Protein AF-A0A656AY77-F1 (afdb_monomer_lite)

Foldseek 3Di:
DDDDAADLAADDLVNCVVCQLVCCVVRVRHDALVNLVVVLVVVVVCVVVVNLDDDFADPVRAEDVLLVVVLCCVPPVHDDPDDRDHYNPRSNVCNVPSCVCVVVNVVSNVVVVVVPPDPVVVVVVVVCVVVVVDD

Structure (mmCIF, N/CA/C/O backbone):
data_AF-A0A656AY77-F1
#
_entry.id   AF-A0A656AY77-F1
#
loop_
_atom_site.group_PDB
_atom_site.id
_atom_site.type_symbol
_atom_site.label_atom_id
_atom_site.label_alt_id
_atom_site.label_comp_id
_atom_site.label_asym_id
_atom_site.label_entity_id
_atom_site.label_seq_id
_atom_site.pdbx_PDB_ins_code
_atom_site.Cartn_x
_atom_site.Cartn_y
_atom_site.Cartn_z
_atom_site.occupancy
_atom_site.B_iso_or_equiv
_atom_site.auth_seq_id
_atom_site.auth_comp_id
_atom_site.auth_asym_id
_atom_site.auth_atom_id
_atom_site.pdbx_PDB_model_num
ATOM 1 N N . MET A 1 1 ? -20.841 4.340 -5.184 1.00 63.66 1 MET A N 1
ATOM 2 C CA . MET A 1 1 ? -20.418 3.086 -4.522 1.00 63.66 1 MET A CA 1
ATOM 3 C C . MET A 1 1 ? -19.012 2.763 -5.006 1.00 63.66 1 MET A C 1
ATOM 5 O O . MET A 1 1 ? -18.838 2.662 -6.212 1.00 63.66 1 MET A O 1
ATOM 9 N N . TYR A 1 2 ? -18.022 2.686 -4.112 1.00 74.25 2 TYR A N 1
ATOM 10 C CA . TYR A 1 2 ? -16.648 2.286 -4.451 1.00 74.25 2 TYR A CA 1
ATOM 11 C C . TYR A 1 2 ? -16.515 0.761 -4.348 1.00 74.25 2 TYR A C 1
ATOM 13 O O . TYR A 1 2 ? -17.014 0.172 -3.388 1.00 74.25 2 TYR A O 1
ATOM 21 N N . ARG A 1 3 ? -15.873 0.117 -5.329 1.00 81.88 3 ARG A N 1
ATOM 22 C CA . ARG A 1 3 ? -15.608 -1.326 -5.319 1.00 81.88 3 ARG A CA 1
ATOM 23 C C . ARG A 1 3 ? -14.331 -1.620 -6.090 1.00 81.88 3 ARG A C 1
ATOM 25 O O . ARG A 1 3 ? -14.206 -1.194 -7.232 1.00 81.88 3 ARG A O 1
ATOM 32 N N . ASP A 1 4 ? -13.449 -2.395 -5.474 1.00 86.94 4 ASP A N 1
ATOM 33 C CA . ASP A 1 4 ? -12.211 -2.862 -6.087 1.00 86.94 4 ASP A CA 1
ATOM 34 C C . ASP A 1 4 ? -11.838 -4.253 -5.552 1.00 86.94 4 ASP A C 1
ATOM 36 O O . ASP A 1 4 ? -12.363 -4.687 -4.519 1.00 86.94 4 ASP A O 1
ATOM 40 N N . SER A 1 5 ? -10.962 -4.969 -6.253 1.00 90.12 5 SER A N 1
ATOM 41 C CA . SER A 1 5 ? -10.518 -6.310 -5.869 1.00 90.12 5 SER A CA 1
ATOM 42 C C . SER A 1 5 ? -9.068 -6.564 -6.257 1.00 90.12 5 SER A C 1
ATOM 44 O O . SER A 1 5 ? -8.687 -6.373 -7.407 1.00 90.12 5 SER A O 1
ATOM 46 N N . PHE A 1 6 ? -8.297 -7.077 -5.303 1.00 94.38 6 PHE A N 1
ATOM 47 C CA . PHE A 1 6 ? -6.908 -7.488 -5.479 1.00 94.38 6 PHE A CA 1
ATOM 48 C C . PHE A 1 6 ? -6.564 -8.623 -4.501 1.00 94.38 6 PHE A C 1
ATOM 50 O O . PHE A 1 6 ? -7.256 -8.839 -3.493 1.00 94.38 6 PHE A O 1
ATOM 57 N N . TYR A 1 7 ? -5.497 -9.362 -4.800 1.00 93.50 7 TYR A N 1
ATOM 58 C CA . TYR A 1 7 ? -5.011 -10.464 -3.976 1.00 93.50 7 TYR A CA 1
ATOM 59 C C . TYR A 1 7 ? -4.458 -9.996 -2.634 1.00 93.50 7 TYR A C 1
ATOM 61 O O . TYR A 1 7 ? -3.780 -8.978 -2.524 1.00 93.50 7 TYR A O 1
ATOM 69 N N . ASP A 1 8 ? -4.720 -10.792 -1.597 1.00 92.38 8 ASP A N 1
ATOM 70 C CA . ASP A 1 8 ? -4.178 -10.584 -0.253 1.00 92.38 8 ASP A CA 1
ATOM 71 C C . ASP A 1 8 ? -2.721 -11.047 -0.168 1.00 92.38 8 ASP A C 1
ATOM 73 O O . ASP A 1 8 ? -2.374 -11.981 0.551 1.00 92.38 8 ASP A O 1
ATOM 77 N N . GLY A 1 9 ? -1.877 -10.425 -0.978 1.00 92.38 9 GLY A N 1
ATOM 78 C CA . GLY A 1 9 ? -0.444 -10.637 -0.994 1.00 92.38 9 GLY A CA 1
ATOM 79 C C . GLY A 1 9 ? 0.285 -9.303 -0.953 1.00 92.38 9 GLY A C 1
ATOM 80 O O . GLY A 1 9 ? -0.330 -8.236 -0.917 1.00 92.38 9 GLY A O 1
ATOM 81 N N . GLY A 1 10 ? 1.609 -9.366 -0.928 1.00 94.69 10 GLY A N 1
ATOM 82 C CA . GLY A 1 10 ? 2.447 -8.182 -0.933 1.00 94.69 10 GLY A CA 1
ATOM 83 C C . GLY A 1 10 ? 3.672 -8.354 -1.810 1.00 94.69 10 GLY A C 1
ATOM 84 O O . GLY A 1 10 ? 4.069 -9.463 -2.163 1.00 94.69 10 GLY A O 1
ATOM 85 N N . TYR A 1 11 ? 4.266 -7.220 -2.129 1.00 97.19 11 TYR A N 1
ATOM 86 C CA . TYR A 1 11 ? 5.544 -7.093 -2.797 1.00 97.19 11 TYR A CA 1
ATOM 87 C C . TYR A 1 11 ? 6.340 -5.943 -2.173 1.00 97.19 11 TYR A C 1
ATOM 89 O O . TYR A 1 11 ? 5.818 -5.122 -1.413 1.00 97.19 11 TYR A O 1
ATOM 97 N N . SER A 1 12 ? 7.633 -5.930 -2.468 1.00 96.88 12 SER A N 1
ATOM 98 C CA . SER A 1 12 ? 8.610 -4.967 -1.963 1.00 96.88 12 SER A CA 1
ATOM 99 C C . SER A 1 12 ? 9.531 -4.513 -3.092 1.00 96.88 12 SER A C 1
ATOM 101 O O . SER A 1 12 ? 9.550 -5.129 -4.157 1.00 96.88 12 SER A O 1
ATOM 103 N N . GLU A 1 13 ? 10.359 -3.500 -2.845 1.00 97.44 13 GLU A N 1
ATOM 104 C CA . GLU A 1 13 ? 11.419 -3.100 -3.784 1.00 97.44 13 GLU A CA 1
ATOM 105 C C . GLU A 1 13 ? 12.325 -4.284 -4.140 1.00 97.44 13 GLU A C 1
ATOM 107 O O . GLU A 1 13 ? 12.607 -4.508 -5.311 1.00 97.44 13 GLU A O 1
ATOM 112 N N . ASN A 1 14 ? 12.691 -5.124 -3.163 1.00 97.44 14 ASN A N 1
ATOM 113 C CA . ASN A 1 14 ? 13.484 -6.331 -3.409 1.00 97.44 14 ASN A CA 1
ATOM 114 C C . ASN A 1 14 ? 12.774 -7.318 -4.352 1.00 97.44 14 ASN A C 1
ATOM 116 O O . ASN A 1 14 ? 13.402 -7.920 -5.224 1.00 97.44 14 ASN A O 1
ATOM 120 N N . THR A 1 15 ? 11.454 -7.465 -4.210 1.00 96.69 15 THR A N 1
ATOM 121 C CA . THR A 1 15 ? 10.637 -8.269 -5.130 1.00 96.69 15 THR A CA 1
ATOM 122 C C . THR A 1 15 ? 10.719 -7.710 -6.550 1.00 96.69 15 THR A C 1
ATOM 124 O O . THR A 1 15 ? 10.942 -8.471 -7.489 1.00 96.69 15 THR A O 1
ATOM 127 N N . ILE A 1 16 ? 10.600 -6.389 -6.707 1.00 97.38 16 ILE A N 1
ATOM 128 C CA . ILE A 1 16 ? 10.667 -5.712 -8.009 1.00 97.38 16 ILE A CA 1
ATOM 129 C C . ILE A 1 16 ? 12.071 -5.838 -8.614 1.00 97.38 16 ILE A C 1
ATOM 131 O O . ILE A 1 16 ? 12.190 -6.220 -9.770 1.00 97.38 16 ILE A O 1
ATOM 135 N N . HIS A 1 17 ? 13.136 -5.634 -7.835 1.00 97.25 17 HIS A N 1
ATOM 136 C CA . HIS A 1 17 ? 14.519 -5.845 -8.277 1.00 97.25 17 HIS A CA 1
ATOM 137 C C . HIS A 1 17 ? 14.780 -7.277 -8.763 1.00 97.25 17 HIS A C 1
ATOM 139 O O . HIS A 1 17 ? 15.510 -7.481 -9.731 1.00 97.25 17 HIS A O 1
ATOM 145 N N . THR A 1 18 ? 14.177 -8.268 -8.101 1.00 96.44 18 THR A N 1
ATOM 146 C CA . THR A 1 18 ? 14.332 -9.684 -8.464 1.00 96.44 18 THR A CA 1
ATOM 147 C C . THR A 1 18 ? 13.593 -10.010 -9.764 1.00 96.44 18 THR A C 1
ATOM 149 O O . THR A 1 18 ? 14.122 -10.726 -10.609 1.00 96.44 18 THR A O 1
ATOM 152 N N . MET A 1 19 ? 12.373 -9.494 -9.933 1.00 95.44 19 MET A N 1
ATOM 153 C CA . MET A 1 19 ? 11.522 -9.792 -11.093 1.00 95.44 19 MET A CA 1
ATOM 154 C C . MET A 1 19 ? 11.829 -8.912 -12.316 1.00 95.44 19 MET A C 1
ATOM 156 O O . MET A 1 19 ? 11.568 -9.328 -13.445 1.00 95.44 19 MET A O 1
ATOM 160 N N . LYS A 1 20 ? 12.371 -7.706 -12.104 1.00 95.38 20 LYS A N 1
ATOM 161 C CA . LYS A 1 20 ? 12.642 -6.686 -13.129 1.00 95.38 20 LYS A CA 1
ATOM 162 C C . LYS A 1 20 ? 11.412 -6.444 -14.020 1.00 95.38 20 LYS A C 1
ATOM 164 O O . LYS A 1 20 ? 10.307 -6.294 -13.504 1.00 95.38 20 LYS A O 1
ATOM 169 N N . ALA A 1 21 ? 11.577 -6.448 -15.344 1.00 93.06 21 ALA A N 1
ATOM 170 C CA . ALA A 1 21 ? 10.505 -6.213 -16.313 1.00 93.06 21 ALA A CA 1
ATOM 171 C C . ALA A 1 21 ? 9.362 -7.244 -16.250 1.00 93.06 21 ALA A C 1
ATOM 173 O O . ALA A 1 21 ? 8.231 -6.935 -16.615 1.00 93.06 21 ALA A O 1
ATOM 174 N N . ALA A 1 22 ? 9.604 -8.447 -15.715 1.00 93.81 22 ALA A N 1
ATOM 175 C CA . ALA A 1 22 ? 8.548 -9.444 -15.532 1.00 93.81 22 ALA A CA 1
ATOM 176 C C . ALA A 1 22 ? 7.611 -9.123 -14.350 1.00 93.81 22 ALA A C 1
ATOM 178 O O . ALA A 1 22 ? 6.592 -9.795 -14.172 1.00 93.81 22 ALA A O 1
ATOM 179 N N . PHE A 1 23 ? 7.934 -8.117 -13.525 1.00 96.50 23 PHE A N 1
ATOM 180 C CA . PHE A 1 23 ? 7.186 -7.802 -12.310 1.00 96.50 23 PHE A CA 1
ATOM 181 C C . PHE A 1 23 ? 5.705 -7.521 -12.585 1.00 96.50 23 PHE A C 1
ATOM 183 O O . PHE A 1 23 ? 4.856 -8.173 -11.977 1.00 96.50 23 PHE A O 1
ATOM 190 N N . ARG A 1 24 ? 5.383 -6.603 -13.511 1.00 93.62 24 ARG A N 1
ATOM 191 C CA . ARG A 1 24 ? 3.988 -6.201 -13.759 1.00 93.62 24 ARG A CA 1
ATOM 192 C C . ARG A 1 24 ? 3.112 -7.370 -14.174 1.00 93.62 24 ARG A C 1
ATOM 194 O O . ARG A 1 24 ? 2.002 -7.487 -13.676 1.00 93.62 24 ARG A O 1
ATOM 201 N N . MET A 1 25 ? 3.623 -8.259 -15.023 1.00 94.19 25 MET A N 1
ATOM 202 C CA . MET A 1 25 ? 2.882 -9.451 -15.434 1.00 94.19 25 MET A CA 1
ATOM 203 C C . MET A 1 25 ? 2.673 -10.421 -14.267 1.00 94.19 25 MET A C 1
ATOM 205 O O . MET A 1 25 ? 1.562 -10.901 -14.058 1.00 94.19 25 MET A O 1
ATOM 209 N N . ASN A 1 26 ? 3.714 -10.673 -13.469 1.00 94.88 26 ASN A N 1
ATOM 210 C CA . ASN A 1 26 ? 3.658 -11.644 -12.372 1.00 94.88 26 ASN A CA 1
ATOM 211 C C . ASN A 1 26 ? 2.832 -11.164 -11.167 1.00 94.88 26 ASN A C 1
ATOM 213 O O . ASN A 1 26 ? 2.292 -11.985 -10.429 1.00 94.88 26 ASN A O 1
ATOM 217 N N . TYR A 1 27 ? 2.731 -9.849 -10.965 1.00 96.25 27 TYR A N 1
ATOM 218 C CA . TYR A 1 27 ? 2.038 -9.235 -9.829 1.00 96.25 27 TYR A CA 1
ATOM 219 C C . TYR A 1 27 ? 0.784 -8.447 -10.240 1.00 96.25 27 TYR A C 1
ATOM 221 O O . TYR A 1 27 ? 0.216 -7.746 -9.410 1.00 96.25 27 TYR A O 1
ATOM 229 N N . ALA A 1 28 ? 0.284 -8.614 -11.471 1.00 94.56 28 ALA A N 1
ATOM 230 C CA . ALA A 1 28 ? -0.875 -7.885 -12.008 1.00 94.56 28 ALA A CA 1
ATOM 231 C C . ALA A 1 28 ? -2.170 -8.025 -11.183 1.00 94.56 28 ALA A C 1
ATOM 233 O O . ALA A 1 28 ? -3.069 -7.202 -11.296 1.00 94.56 28 ALA A O 1
ATOM 234 N N . SER A 1 29 ? -2.303 -9.092 -10.388 1.00 96.44 29 SER A N 1
ATOM 235 C CA . SER A 1 29 ? -3.476 -9.324 -9.527 1.00 96.44 29 SER A CA 1
ATOM 236 C C . SER A 1 29 ? -3.331 -8.754 -8.110 1.00 96.44 29 SER A C 1
ATOM 238 O O . SER A 1 29 ? -4.257 -8.875 -7.304 1.00 96.44 29 SER A O 1
ATOM 240 N N . TYR A 1 30 ? -2.171 -8.189 -7.771 1.00 96.94 30 TYR A N 1
ATOM 241 C CA . TYR A 1 30 ? -1.920 -7.512 -6.499 1.00 96.94 30 TYR A CA 1
ATOM 242 C C . TYR A 1 30 ? -2.380 -6.056 -6.604 1.00 96.94 30 TYR A C 1
ATOM 244 O O . TYR A 1 30 ? -2.640 -5.569 -7.698 1.00 96.94 30 TYR A O 1
ATOM 252 N N . ILE A 1 31 ? -2.503 -5.372 -5.463 1.00 97.38 31 ILE A N 1
ATOM 253 C CA . ILE A 1 31 ? -2.897 -3.960 -5.456 1.00 97.38 31 ILE A CA 1
ATOM 254 C C . ILE A 1 31 ? -1.917 -3.130 -6.296 1.00 97.38 31 ILE A C 1
ATOM 256 O O . ILE A 1 31 ? -0.710 -3.231 -6.092 1.00 97.38 31 ILE A O 1
ATOM 260 N N . ASP A 1 32 ? -2.433 -2.313 -7.209 1.00 96.31 32 ASP A N 1
ATOM 261 C CA . ASP A 1 32 ? -1.632 -1.378 -8.000 1.00 96.31 32 ASP A CA 1
ATOM 262 C C . ASP A 1 32 ? -1.758 0.077 -7.508 1.00 96.31 32 ASP A C 1
ATOM 264 O O . ASP A 1 32 ? -2.532 0.403 -6.599 1.00 96.31 32 ASP A O 1
ATOM 268 N N . SER A 1 33 ? -0.978 0.972 -8.116 1.00 96.88 33 SER A N 1
ATOM 269 C CA . SER A 1 33 ? -0.975 2.401 -7.794 1.00 96.88 33 SER A CA 1
ATOM 270 C C . SER A 1 33 ? -2.318 3.092 -8.030 1.00 96.88 33 SER A C 1
ATOM 272 O O . SER A 1 33 ? -2.710 3.936 -7.227 1.00 96.88 33 SER A O 1
ATOM 274 N N . SER A 1 34 ? -3.053 2.724 -9.082 1.00 96.25 34 SER A N 1
ATOM 275 C CA . SER A 1 34 ? -4.367 3.304 -9.378 1.00 96.25 34 SER A CA 1
ATOM 276 C C . SER A 1 34 ? -5.412 2.868 -8.353 1.00 96.25 34 SER A C 1
ATOM 278 O O . SER A 1 34 ? -6.202 3.686 -7.879 1.00 96.25 34 SER A O 1
ATOM 280 N N . GLN A 1 35 ? -5.422 1.5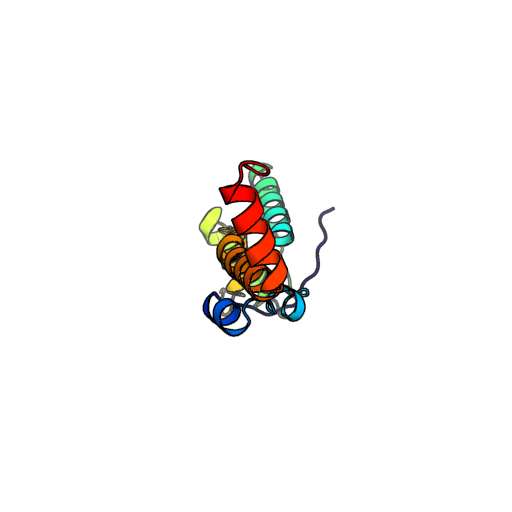87 -7.984 1.00 96.94 35 GLN A N 1
ATOM 281 C CA . GLN A 1 35 ? -6.308 1.048 -6.954 1.00 96.94 35 GLN A CA 1
ATOM 282 C C . GLN A 1 35 ? -6.007 1.685 -5.591 1.00 96.94 35 GLN A C 1
ATOM 284 O O . GLN A 1 35 ? -6.923 2.083 -4.869 1.00 96.94 35 GLN A O 1
ATOM 289 N N . ALA A 1 36 ? -4.724 1.837 -5.250 1.00 97.81 36 ALA A N 1
ATOM 290 C CA . ALA A 1 36 ? -4.299 2.480 -4.013 1.00 97.81 36 ALA A CA 1
ATOM 291 C C . ALA A 1 36 ? -4.691 3.963 -3.942 1.00 97.81 36 ALA A C 1
ATOM 293 O O . ALA A 1 36 ? -5.171 4.412 -2.901 1.00 97.81 36 ALA A O 1
ATOM 294 N N . GLU A 1 37 ? -4.534 4.713 -5.036 1.00 98.06 37 GLU A N 1
ATOM 295 C CA . GLU A 1 37 ? -4.943 6.119 -5.136 1.00 98.06 37 GLU A CA 1
ATOM 296 C C . GLU A 1 37 ? -6.455 6.282 -4.971 1.00 98.06 37 GLU A C 1
ATOM 298 O O . GLU A 1 37 ? -6.913 7.119 -4.190 1.00 98.06 37 GLU A O 1
ATOM 303 N N . LYS A 1 38 ? -7.250 5.456 -5.660 1.00 97.50 38 LYS A N 1
ATOM 304 C CA . LYS A 1 38 ? -8.711 5.507 -5.542 1.00 97.50 38 LYS A CA 1
ATOM 305 C C . LYS A 1 38 ? -9.167 5.153 -4.128 1.00 97.50 38 LYS A C 1
ATOM 307 O O . LYS A 1 38 ? -10.052 5.823 -3.599 1.00 97.50 38 LYS A O 1
ATOM 312 N N . LEU A 1 39 ? -8.567 4.132 -3.509 1.00 97.12 39 LEU A N 1
ATOM 313 C CA . LEU A 1 39 ? -8.909 3.717 -2.149 1.00 97.12 39 LEU A CA 1
ATOM 314 C C . LEU A 1 39 ? -8.534 4.787 -1.118 1.00 97.12 39 LEU A C 1
ATOM 316 O O . LEU A 1 39 ? -9.371 5.136 -0.289 1.00 97.12 39 LEU A O 1
ATOM 320 N N . SER A 1 40 ? -7.311 5.322 -1.164 1.00 97.75 40 SER A N 1
ATOM 321 C CA . SER A 1 40 ? -6.873 6.365 -0.226 1.00 97.75 40 SER A CA 1
ATOM 322 C C . SER A 1 40 ? -7.705 7.638 -0.380 1.00 97.75 40 SER A C 1
ATOM 324 O O . SER A 1 40 ? -8.212 8.150 0.615 1.00 97.75 40 SER A O 1
ATOM 326 N N . THR A 1 41 ? -7.967 8.071 -1.617 1.00 97.56 41 THR A N 1
ATOM 327 C CA . THR A 1 41 ? -8.838 9.219 -1.913 1.00 97.56 41 THR A CA 1
ATOM 328 C C . THR A 1 41 ? -10.264 8.998 -1.417 1.00 97.56 41 THR A C 1
ATOM 330 O O . THR A 1 41 ? -10.867 9.899 -0.839 1.00 97.56 41 THR A O 1
ATOM 333 N N . PHE A 1 42 ? -10.817 7.797 -1.603 1.00 96.88 42 PHE A N 1
ATOM 334 C CA . PHE A 1 42 ? -12.150 7.467 -1.106 1.00 96.88 42 PHE A CA 1
ATOM 335 C C . PHE A 1 42 ? -12.218 7.543 0.425 1.00 96.88 42 PHE A C 1
ATOM 337 O O . PHE A 1 42 ? -13.135 8.162 0.962 1.00 96.88 42 PHE A O 1
ATOM 344 N N . LEU A 1 43 ? -11.240 6.960 1.124 1.00 96.94 43 LEU A N 1
ATOM 345 C CA . LEU A 1 43 ? -11.159 7.006 2.587 1.00 96.94 43 LEU A CA 1
ATOM 346 C C . LEU A 1 43 ? -11.006 8.443 3.095 1.00 96.94 43 LEU A C 1
ATOM 348 O O . LEU A 1 43 ? -11.731 8.849 3.998 1.00 96.94 43 LEU A O 1
ATOM 352 N N . ASP A 1 44 ? -10.118 9.224 2.483 1.00 97.19 44 ASP A N 1
ATOM 353 C CA . ASP A 1 44 ? -9.918 10.633 2.821 1.00 97.19 44 ASP A CA 1
ATOM 354 C C . ASP A 1 44 ? -11.196 11.452 2.587 1.00 97.19 44 ASP A C 1
ATOM 356 O O . ASP A 1 44 ? -11.546 12.299 3.405 1.00 97.19 44 ASP A O 1
ATOM 360 N N . GLY A 1 45 ? -11.937 11.162 1.513 1.00 97.31 45 GLY A N 1
ATOM 361 C CA . GLY A 1 45 ? -13.226 11.788 1.222 1.00 97.31 45 GLY A CA 1
ATOM 362 C C . GLY A 1 45 ? -14.310 11.456 2.251 1.00 97.31 45 GLY A C 1
ATOM 363 O O . GLY A 1 45 ? -15.091 12.338 2.613 1.00 97.31 45 GLY A O 1
ATOM 364 N N . LEU A 1 46 ? -14.349 10.219 2.766 1.00 96.19 46 LEU A N 1
ATOM 365 C CA . LEU A 1 46 ? -15.255 9.847 3.860 1.00 96.19 46 LEU A CA 1
ATOM 366 C C . LEU A 1 46 ? -14.951 10.664 5.119 1.00 96.19 46 LEU A C 1
ATOM 368 O O . LEU A 1 46 ? -15.857 11.276 5.684 1.00 96.19 46 LEU A O 1
ATOM 372 N N . VAL A 1 47 ? -13.679 10.721 5.520 1.00 96.69 47 VAL A N 1
ATOM 373 C CA . VAL A 1 47 ? -13.249 11.486 6.700 1.00 96.69 47 VAL A CA 1
ATOM 374 C C . VAL 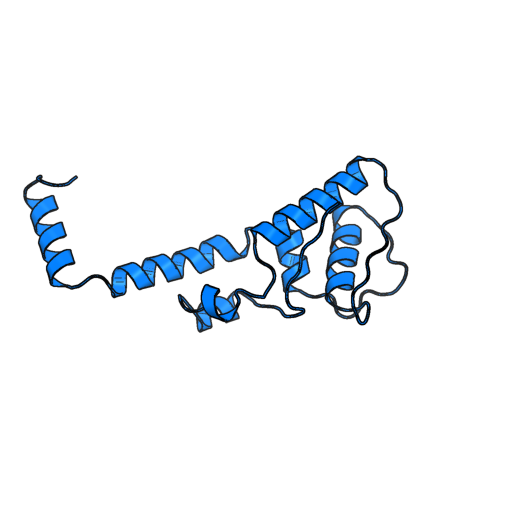A 1 47 ? -13.523 12.981 6.513 1.00 96.69 47 VAL A C 1
ATOM 376 O O . VAL A 1 47 ? -14.102 13.616 7.391 1.00 96.69 47 VAL A O 1
ATOM 379 N N . GLY A 1 48 ? -13.204 13.538 5.340 1.00 97.06 48 GLY A N 1
ATOM 380 C CA . GLY A 1 48 ? -13.478 14.938 5.001 1.00 97.06 48 GLY A CA 1
ATOM 381 C C . GLY A 1 48 ? -14.968 15.297 4.975 1.00 97.06 48 GLY A C 1
ATOM 382 O O . GLY A 1 48 ? -15.319 16.462 5.139 1.00 97.06 48 GLY A O 1
ATOM 383 N N . SER A 1 49 ? -15.848 14.302 4.831 1.00 97.19 49 SER A N 1
ATOM 384 C CA . SER A 1 49 ? -17.306 14.465 4.916 1.00 97.19 49 SER A CA 1
ATOM 385 C C . SER A 1 49 ? -17.848 14.369 6.351 1.00 97.19 49 SER A C 1
ATOM 387 O O . SER A 1 49 ? -19.062 14.385 6.543 1.00 97.19 49 SER A O 1
ATOM 389 N N . GLY A 1 50 ? -16.976 14.252 7.359 1.00 96.31 50 GLY A N 1
ATOM 390 C CA . GLY A 1 50 ? -17.359 14.167 8.769 1.00 96.31 50 GLY A CA 1
ATOM 391 C C . GLY A 1 50 ? -17.764 12.767 9.236 1.00 96.31 50 GLY A C 1
ATOM 392 O O . GLY A 1 50 ? -18.379 12.644 10.292 1.00 96.31 50 GLY A O 1
ATOM 393 N N . ILE A 1 51 ? -17.443 11.713 8.476 1.00 95.81 51 ILE A N 1
ATOM 394 C CA . ILE A 1 51 ? -17.663 10.333 8.923 1.00 95.81 51 ILE A CA 1
ATOM 395 C C . ILE A 1 51 ? -16.681 10.007 10.050 1.00 95.81 51 ILE A C 1
ATOM 397 O O . ILE A 1 51 ? -15.468 10.032 9.851 1.00 95.81 51 ILE A O 1
ATOM 401 N N . ASP A 1 52 ? -17.218 9.657 11.216 1.00 91.56 52 ASP A N 1
ATOM 402 C CA . ASP A 1 52 ? -16.468 9.348 12.438 1.00 91.56 52 ASP A CA 1
ATOM 403 C C . ASP A 1 52 ? -16.356 7.837 12.718 1.00 91.56 52 ASP A C 1
ATOM 405 O O . ASP A 1 52 ? -15.601 7.412 13.594 1.00 91.56 52 ASP A O 1
ATOM 409 N N . GLN A 1 53 ? -17.064 7.006 11.945 1.00 94.81 53 GLN A N 1
ATOM 410 C CA . GLN A 1 53 ? -17.041 5.549 12.049 1.00 94.81 53 GLN A CA 1
ATOM 411 C C . GLN A 1 53 ? -16.935 4.894 10.673 1.00 94.81 53 GLN A C 1
ATOM 413 O O . GLN A 1 53 ? -17.776 5.086 9.797 1.00 94.81 53 GLN A O 1
ATOM 418 N N . ILE A 1 54 ? -15.905 4.065 10.495 1.00 94.75 54 ILE A N 1
ATOM 419 C CA . ILE A 1 54 ? -15.651 3.326 9.256 1.00 94.75 54 ILE A CA 1
ATOM 420 C C . ILE A 1 54 ? -15.488 1.845 9.593 1.00 94.75 54 ILE A C 1
ATOM 422 O O . ILE A 1 54 ? -14.576 1.449 10.319 1.00 94.75 54 ILE A O 1
ATOM 426 N N . PHE A 1 55 ? -16.364 1.012 9.033 1.00 92.56 55 PHE A N 1
ATOM 427 C CA . PHE A 1 55 ? -16.297 -0.438 9.182 1.00 92.56 55 PHE A CA 1
ATOM 428 C C . PHE A 1 55 ? -15.547 -1.041 7.999 1.00 92.56 55 PHE A C 1
ATOM 430 O O . PHE A 1 55 ? -16.008 -0.982 6.860 1.00 92.56 55 PHE A O 1
ATOM 437 N N . VAL A 1 56 ? -14.391 -1.644 8.274 1.00 90.31 56 VAL A N 1
ATOM 438 C CA . VAL A 1 56 ? -13.563 -2.303 7.261 1.00 90.31 56 VAL A CA 1
ATOM 439 C C . VAL A 1 56 ? -13.435 -3.774 7.609 1.00 90.31 56 VAL A C 1
ATOM 441 O O . VAL A 1 56 ? -13.059 -4.125 8.726 1.00 90.31 56 VAL A O 1
ATOM 444 N N . HIS A 1 57 ? -13.702 -4.649 6.644 1.00 89.38 57 HIS A N 1
ATOM 445 C CA . HIS A 1 57 ? -13.525 -6.082 6.824 1.00 89.38 57 HIS A CA 1
ATOM 446 C C . HIS A 1 57 ? -12.739 -6.688 5.660 1.00 89.38 57 HIS A C 1
ATOM 448 O O . HIS A 1 57 ? -12.768 -6.212 4.528 1.00 89.38 57 HIS A O 1
ATOM 454 N N . CYS A 1 58 ? -12.016 -7.760 5.956 1.00 89.38 58 CYS A N 1
ATOM 455 C CA . CYS A 1 58 ? -11.536 -8.719 4.968 1.00 89.38 58 CYS A CA 1
ATOM 456 C C . CYS A 1 58 ? -11.914 -10.120 5.466 1.00 89.38 58 CYS A C 1
ATOM 458 O O . CYS A 1 58 ? -12.602 -10.228 6.479 1.00 89.38 58 CYS A O 1
ATOM 460 N N . TYR A 1 59 ? -11.491 -11.184 4.783 1.00 86.06 59 TYR A N 1
ATOM 461 C CA . TYR A 1 59 ? -11.932 -12.544 5.121 1.00 86.06 59 TYR A CA 1
ATOM 462 C C . TYR A 1 59 ? -11.634 -12.934 6.584 1.00 86.06 59 TYR A C 1
ATOM 464 O O . TYR A 1 59 ? -12.544 -13.309 7.312 1.00 86.06 59 TYR A O 1
ATOM 472 N N . TYR A 1 60 ? -10.390 -12.753 7.043 1.00 86.56 60 TYR A N 1
ATOM 473 C CA . TYR A 1 60 ? -9.992 -13.006 8.441 1.00 86.56 60 TYR A CA 1
ATOM 474 C C . TYR A 1 60 ? -9.953 -11.739 9.310 1.00 86.56 60 TYR A C 1
ATOM 476 O O . TYR A 1 60 ? -9.720 -11.795 10.513 1.00 86.56 60 TYR A O 1
ATOM 484 N N . GLY A 1 61 ? -10.147 -10.565 8.708 1.00 87.75 61 GLY A N 1
ATOM 485 C CA . GLY A 1 61 ? -10.102 -9.292 9.421 1.00 87.75 61 GLY A CA 1
ATOM 486 C C . GLY A 1 61 ? -8.716 -8.880 9.945 1.00 87.75 61 GLY A C 1
ATOM 487 O O . GLY A 1 61 ? -8.674 -8.061 10.860 1.00 87.75 61 GLY A O 1
ATOM 488 N N . GLU A 1 62 ? -7.610 -9.426 9.427 1.00 90.88 62 GLU A N 1
ATOM 489 C CA . GLU A 1 62 ? -6.244 -9.145 9.921 1.00 90.88 62 GLU A CA 1
ATOM 490 C C . GLU A 1 62 ? -5.366 -8.403 8.903 1.00 90.88 62 GLU A C 1
ATOM 492 O O . GLU A 1 62 ? -4.783 -7.377 9.235 1.00 90.88 62 GLU A O 1
ATOM 497 N N . SER A 1 63 ? -5.304 -8.896 7.661 1.00 95.56 63 SER A N 1
ATOM 498 C CA . SER A 1 63 ? -4.325 -8.461 6.653 1.00 95.56 63 SER A CA 1
ATOM 499 C C . SER A 1 63 ? -4.722 -7.158 5.943 1.00 95.56 63 SER A C 1
ATOM 501 O O . SER A 1 63 ? -4.311 -6.068 6.348 1.00 95.56 63 SER A O 1
ATOM 503 N N . ARG A 1 64 ? -5.574 -7.224 4.908 1.00 95.56 64 ARG A N 1
ATOM 504 C CA . ARG A 1 64 ? -6.029 -6.040 4.143 1.00 95.56 64 ARG A CA 1
ATOM 505 C C . ARG A 1 64 ? -6.784 -5.027 4.996 1.00 95.56 64 ARG A C 1
ATOM 507 O O . ARG A 1 64 ? -6.490 -3.838 4.947 1.00 95.56 64 ARG A O 1
ATOM 514 N N . SER A 1 65 ? -7.740 -5.491 5.803 1.00 95.31 65 SER A N 1
ATOM 515 C CA . SER A 1 65 ? -8.493 -4.594 6.688 1.00 95.31 65 SER A CA 1
ATOM 516 C C . SER A 1 65 ? -7.608 -3.994 7.776 1.00 95.31 65 SER A C 1
ATOM 518 O O . SER A 1 65 ? -7.824 -2.849 8.150 1.00 95.31 65 SER A O 1
ATOM 520 N N . GLY A 1 66 ? -6.593 -4.728 8.251 1.00 97.00 66 GLY A N 1
ATOM 521 C CA . GLY A 1 66 ? -5.603 -4.192 9.183 1.00 97.00 66 GLY A CA 1
ATOM 522 C C . GLY A 1 66 ? -4.761 -3.084 8.558 1.00 97.00 66 GLY A C 1
ATOM 523 O O . GLY A 1 66 ? -4.506 -2.086 9.220 1.00 97.00 66 GLY A O 1
ATOM 524 N N . ALA A 1 67 ? -4.391 -3.205 7.279 1.00 97.94 67 ALA A N 1
ATOM 525 C CA . ALA A 1 67 ? -3.681 -2.150 6.553 1.00 97.94 67 ALA A CA 1
ATOM 526 C C . ALA A 1 67 ? -4.513 -0.864 6.423 1.00 97.94 67 ALA A C 1
ATOM 528 O O . ALA A 1 67 ? -4.003 0.226 6.672 1.00 97.94 67 ALA A O 1
ATOM 529 N N . VAL A 1 68 ? -5.804 -0.988 6.095 1.00 97.38 68 VAL A N 1
ATOM 530 C CA . VAL A 1 68 ? -6.722 0.162 6.032 1.00 97.38 68 VAL A CA 1
ATOM 531 C C . VAL A 1 68 ? -6.949 0.768 7.418 1.00 97.38 68 VAL A C 1
ATOM 533 O O . VAL A 1 68 ? -6.903 1.986 7.565 1.00 97.38 68 VAL A O 1
ATOM 536 N N . ALA A 1 69 ? -7.155 -0.060 8.447 1.00 97.44 69 ALA A N 1
ATOM 537 C CA . ALA A 1 69 ? -7.305 0.415 9.821 1.00 97.44 69 ALA A CA 1
ATOM 538 C C . ALA A 1 69 ? -6.047 1.156 10.301 1.00 97.44 69 ALA A C 1
ATOM 540 O O . ALA A 1 69 ? -6.164 2.207 10.924 1.00 97.44 69 ALA A O 1
ATOM 541 N N . LEU A 1 70 ? -4.856 0.654 9.958 1.00 98.38 70 LEU A N 1
ATOM 542 C CA . LEU A 1 70 ? -3.584 1.303 10.273 1.00 98.38 70 LEU A CA 1
ATOM 543 C C . LEU A 1 70 ? -3.431 2.640 9.543 1.00 98.38 70 LEU A C 1
ATOM 545 O O . LEU A 1 70 ? -2.986 3.616 10.137 1.00 98.38 70 LEU A O 1
ATOM 549 N N . TYR A 1 71 ? -3.830 2.704 8.271 1.00 98.44 71 TYR A N 1
ATOM 550 C CA . TYR A 1 71 ? -3.854 3.949 7.505 1.00 98.44 71 TYR A CA 1
ATOM 551 C C . TYR A 1 71 ? -4.776 4.995 8.147 1.00 98.44 71 TYR A C 1
ATOM 553 O O . TYR A 1 71 ? -4.345 6.120 8.390 1.00 98.44 71 TYR A O 1
ATOM 561 N N . LEU A 1 72 ? -6.015 4.619 8.484 1.00 98.00 72 LEU A N 1
ATOM 562 C CA . LEU A 1 72 ? -6.981 5.507 9.142 1.00 98.00 72 LEU A CA 1
ATOM 563 C C . LEU A 1 72 ? -6.503 5.953 10.531 1.00 98.00 72 LEU A C 1
ATOM 565 O O . LEU A 1 72 ? -6.655 7.120 10.884 1.00 98.00 72 LEU A O 1
ATOM 569 N N . GLN A 1 73 ? -5.894 5.050 11.302 1.00 97.88 73 GLN A N 1
ATOM 570 C CA . GLN A 1 73 ? -5.298 5.376 12.596 1.00 97.88 73 GLN A CA 1
ATOM 571 C C . GLN A 1 73 ? -4.174 6.404 12.445 1.00 97.88 73 GLN A C 1
ATOM 573 O O . GLN A 1 73 ? -4.208 7.451 13.085 1.00 97.88 73 GLN A O 1
ATOM 578 N N . ASN A 1 74 ? -3.196 6.127 11.582 1.00 98.31 74 ASN A N 1
ATOM 579 C CA . ASN A 1 74 ? -1.989 6.943 11.484 1.00 98.31 74 ASN A CA 1
ATOM 580 C C . ASN A 1 74 ? -2.228 8.282 10.781 1.00 98.31 74 ASN A C 1
ATOM 582 O O . ASN A 1 74 ? -1.607 9.275 11.151 1.00 98.31 74 ASN A O 1
ATOM 586 N N . LYS A 1 75 ? -3.100 8.322 9.765 1.00 98.00 75 LYS A N 1
ATOM 587 C CA . LYS A 1 75 ? -3.359 9.539 8.983 1.00 98.00 75 LYS A CA 1
ATOM 588 C C . LYS A 1 75 ? -4.454 10.413 9.589 1.00 98.00 75 LYS A C 1
ATOM 590 O O . LYS A 1 75 ? -4.328 11.632 9.570 1.00 98.00 75 LYS A O 1
ATOM 595 N N . HIS A 1 76 ? -5.512 9.794 10.112 1.00 97.44 76 HIS A N 1
ATOM 596 C CA . HIS A 1 76 ? -6.747 10.485 10.504 1.00 97.44 76 HIS A CA 1
ATOM 597 C C . HIS A 1 76 ? -7.093 10.345 11.993 1.00 97.44 76 HIS A C 1
ATOM 599 O O . HIS A 1 76 ? -8.106 10.877 12.432 1.00 97.44 76 HIS A O 1
ATOM 605 N N . GLY A 1 77 ? -6.278 9.643 12.789 1.00 96.81 77 GLY A N 1
ATOM 606 C CA . GLY A 1 77 ? -6.454 9.549 14.243 1.00 96.81 77 GLY A CA 1
ATOM 607 C C . GLY A 1 77 ? -7.562 8.598 14.708 1.00 96.81 77 GLY A C 1
ATOM 608 O O . GLY A 1 77 ? -7.964 8.649 15.871 1.00 96.81 77 GLY A O 1
ATOM 609 N N . PHE A 1 78 ? -8.063 7.717 13.837 1.00 97.38 78 PHE A N 1
ATOM 610 C CA . PHE A 1 78 ? -9.067 6.723 14.228 1.00 97.38 78 PHE A CA 1
ATOM 611 C C . PHE A 1 78 ? -8.514 5.742 15.268 1.00 97.38 78 PHE A C 1
ATOM 613 O O . PHE A 1 78 ? -7.356 5.330 15.216 1.00 97.38 78 PHE A O 1
ATOM 620 N N . THR A 1 79 ? -9.374 5.303 16.188 1.00 97.25 79 THR A N 1
ATOM 621 C CA . THR A 1 79 ? -9.034 4.251 17.155 1.00 97.25 79 THR A CA 1
ATOM 622 C C . THR A 1 79 ? -9.542 2.897 16.655 1.00 97.25 79 THR A C 1
ATOM 624 O O . THR A 1 79 ? -10.753 2.729 16.495 1.00 97.25 79 THR A O 1
ATOM 627 N N . PRO A 1 80 ? -8.662 1.908 16.411 1.00 94.75 80 PRO A N 1
ATOM 628 C CA . PRO A 1 80 ? -9.086 0.567 16.028 1.00 94.75 80 PRO A CA 1
ATOM 629 C C . PRO A 1 80 ? -9.906 -0.102 17.137 1.00 94.75 80 PRO A C 1
ATOM 631 O O . PRO A 1 80 ? -9.550 -0.038 18.311 1.00 94.75 80 PRO A O 1
ATOM 634 N N . ASN A 1 81 ? -10.965 -0.823 16.765 1.00 92.12 81 ASN A N 1
ATOM 635 C CA . ASN A 1 81 ? -11.780 -1.588 17.719 1.00 92.12 81 ASN A CA 1
ATOM 636 C C . ASN A 1 81 ? -11.094 -2.869 18.237 1.00 92.12 81 ASN A C 1
ATOM 638 O O . ASN A 1 81 ? -11.601 -3.519 19.150 1.00 92.12 81 ASN A O 1
ATOM 642 N N . LYS A 1 82 ? -9.962 -3.253 17.640 1.00 91.56 82 LYS A N 1
ATOM 643 C CA . LYS A 1 82 ? -9.120 -4.382 18.038 1.00 91.56 82 LYS A CA 1
ATOM 644 C C . LYS A 1 82 ? -7.657 -4.109 17.667 1.00 91.56 82 LYS A C 1
ATOM 646 O O . LYS A 1 82 ? -7.409 -3.298 16.773 1.00 91.56 82 LYS A O 1
ATOM 651 N N . PRO A 1 83 ? -6.686 -4.806 18.283 1.00 94.31 83 PRO A N 1
ATOM 652 C CA . PRO A 1 83 ? -5.278 -4.659 17.929 1.00 94.31 83 PRO A CA 1
ATOM 653 C C . PRO A 1 83 ? -4.998 -4.960 16.449 1.00 94.31 83 PRO A C 1
ATOM 655 O O . PRO A 1 83 ? -5.506 -5.937 15.894 1.00 94.31 83 PRO A O 1
ATOM 658 N N . ILE A 1 84 ? -4.144 -4.147 15.825 1.00 96.12 84 ILE A N 1
ATOM 659 C CA . ILE A 1 84 ? -3.643 -4.371 14.464 1.00 96.12 84 ILE A CA 1
ATOM 660 C C . ILE A 1 84 ? -2.371 -5.218 14.566 1.00 96.12 84 ILE A C 1
ATOM 662 O O . ILE A 1 84 ? -1.315 -4.718 14.940 1.00 96.12 84 ILE A O 1
ATOM 666 N N . THR A 1 85 ? -2.472 -6.515 14.271 1.00 94.81 85 THR A N 1
ATOM 667 C CA . THR A 1 85 ? -1.380 -7.478 14.512 1.00 94.81 85 THR A CA 1
ATOM 668 C C . THR A 1 85 ? -0.559 -7.803 13.268 1.00 94.81 85 THR A C 1
ATOM 670 O O . THR A 1 85 ? 0.654 -7.976 13.362 1.00 94.81 85 THR A O 1
ATOM 673 N N . LYS A 1 86 ? -1.203 -7.913 12.101 1.00 95.38 86 LYS A N 1
ATOM 674 C CA . LYS A 1 86 ? -0.575 -8.357 10.844 1.00 95.38 86 LYS A CA 1
ATOM 675 C C . LYS A 1 86 ? -1.102 -7.578 9.631 1.00 95.38 86 LYS A C 1
ATOM 677 O O . LYS A 1 86 ? -1.669 -8.188 8.727 1.00 95.38 86 LYS A O 1
ATOM 682 N N . PRO A 1 87 ? -0.967 -6.242 9.601 1.00 97.25 87 PRO A N 1
ATOM 683 C CA . PRO A 1 87 ? -1.449 -5.450 8.477 1.00 97.25 87 PRO A CA 1
ATOM 684 C C . PRO A 1 87 ? -0.690 -5.827 7.198 1.00 97.25 87 PRO A C 1
ATOM 686 O O . PRO A 1 87 ? 0.526 -6.028 7.226 1.00 97.25 87 PRO A O 1
ATOM 689 N N . ASN A 1 88 ? -1.391 -5.887 6.063 1.00 97.81 88 ASN A N 1
ATOM 690 C CA . ASN A 1 88 ? -0.737 -6.053 4.768 1.00 97.81 88 ASN A CA 1
ATOM 691 C C . ASN A 1 88 ? 0.165 -4.839 4.496 1.00 97.81 88 ASN A C 1
ATOM 693 O O . ASN A 1 88 ? -0.314 -3.733 4.232 1.00 97.81 88 ASN A O 1
ATOM 697 N N . ARG A 1 89 ? 1.479 -5.056 4.569 1.00 97.75 89 ARG A N 1
ATOM 698 C CA . ARG A 1 89 ? 2.475 -3.989 4.466 1.00 97.75 89 ARG A CA 1
ATOM 699 C C . ARG A 1 89 ? 2.418 -3.264 3.123 1.00 97.75 89 ARG A C 1
ATOM 701 O O . ARG A 1 89 ? 2.463 -2.042 3.110 1.00 97.75 89 ARG A O 1
ATOM 708 N N . THR A 1 90 ? 2.289 -3.994 2.019 1.00 98.12 90 THR A N 1
ATOM 709 C CA . THR A 1 90 ? 2.240 -3.408 0.672 1.00 98.12 90 THR A CA 1
ATOM 710 C C . THR A 1 90 ? 1.015 -2.519 0.506 1.00 98.12 90 THR A C 1
ATOM 712 O O . THR A 1 90 ? 1.149 -1.387 0.055 1.00 98.12 90 THR A O 1
ATOM 715 N N . VAL A 1 91 ? -0.159 -2.989 0.944 1.00 98.00 91 VAL A N 1
ATOM 716 C CA . VAL A 1 91 ? -1.390 -2.183 0.923 1.00 98.00 91 VAL A CA 1
ATOM 717 C C . VAL A 1 91 ? -1.208 -0.913 1.749 1.00 98.00 91 VAL A C 1
ATOM 719 O O . VAL A 1 91 ? -1.506 0.169 1.262 1.00 98.00 91 VAL A O 1
ATOM 722 N N . TYR A 1 92 ? -0.687 -1.017 2.975 1.00 98.50 92 TYR A N 1
ATOM 723 C CA . TYR A 1 92 ? -0.467 0.152 3.829 1.00 98.50 92 TYR A CA 1
ATOM 724 C C . TYR A 1 92 ? 0.499 1.164 3.192 1.00 98.50 92 TYR A C 1
ATOM 726 O O . TYR A 1 92 ? 0.188 2.351 3.118 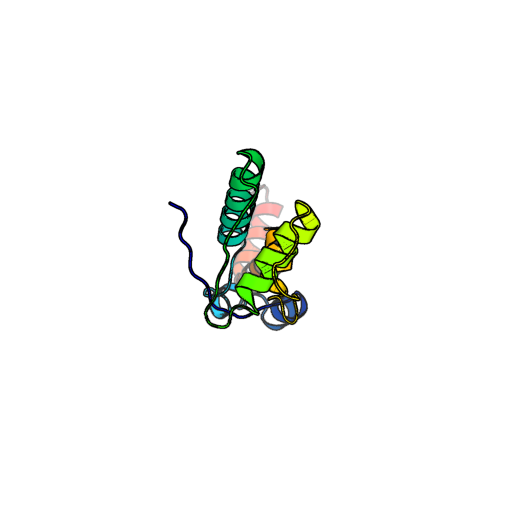1.00 98.50 92 TYR A O 1
ATOM 734 N N . GLU A 1 93 ? 1.645 0.702 2.688 1.00 98.50 93 GLU A N 1
ATOM 735 C CA . GLU A 1 93 ? 2.645 1.569 2.058 1.00 98.50 93 GLU A CA 1
ATOM 736 C C . GLU A 1 93 ? 2.090 2.289 0.821 1.00 98.50 93 GLU A C 1
ATOM 738 O O . GLU A 1 93 ? 2.366 3.474 0.637 1.00 98.50 93 GLU A O 1
ATOM 743 N N . LEU A 1 94 ? 1.276 1.603 0.015 1.00 98.50 94 LEU A N 1
ATOM 744 C CA . LEU A 1 94 ? 0.621 2.188 -1.152 1.00 98.50 94 LEU A CA 1
ATOM 745 C C . LEU A 1 94 ? -0.520 3.142 -0.788 1.00 98.50 94 LEU A C 1
ATOM 747 O O . LEU A 1 94 ? -0.705 4.142 -1.468 1.00 98.50 94 LEU A O 1
ATOM 751 N N . LEU A 1 95 ? -1.262 2.900 0.295 1.00 98.31 95 LEU A N 1
ATOM 752 C CA . LEU A 1 95 ? -2.240 3.881 0.778 1.00 98.31 95 LEU A CA 1
ATOM 753 C C . LEU A 1 95 ? -1.561 5.181 1.226 1.00 98.31 95 LEU A C 1
ATOM 755 O O . LEU A 1 95 ? -2.102 6.262 1.006 1.00 98.31 95 LEU A O 1
ATOM 759 N N . CYS A 1 96 ? -0.372 5.091 1.830 1.00 98.50 96 CYS A N 1
ATOM 760 C CA . CYS A 1 96 ? 0.417 6.262 2.214 1.00 98.50 96 CYS A CA 1
ATOM 761 C C . CYS A 1 96 ? 1.066 6.972 1.015 1.00 98.50 96 CYS A C 1
ATOM 763 O O . CYS A 1 96 ? 1.185 8.195 1.030 1.00 98.50 96 CYS A O 1
ATOM 765 N N . ASN A 1 97 ? 1.511 6.222 0.005 1.00 98.44 97 ASN A N 1
ATOM 766 C CA . ASN A 1 97 ? 2.124 6.748 -1.212 1.00 98.44 97 ASN A CA 1
ATOM 767 C C . ASN A 1 97 ? 1.770 5.845 -2.412 1.00 98.4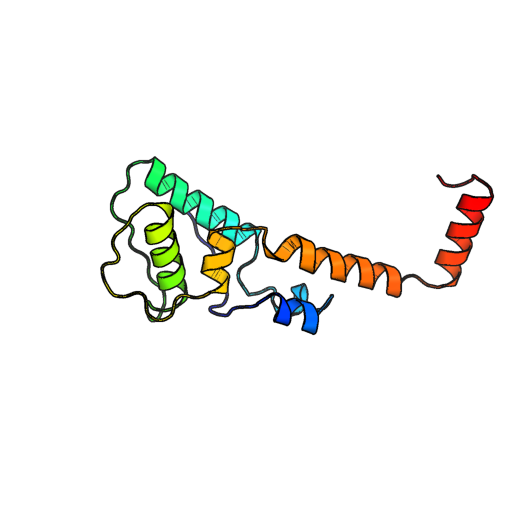4 97 ASN A C 1
ATOM 769 O O . ASN A 1 97 ? 2.499 4.883 -2.681 1.00 98.44 97 ASN A O 1
ATOM 773 N N . PRO A 1 98 ? 0.685 6.150 -3.151 1.00 98.25 98 PRO A N 1
ATOM 774 C CA . PRO A 1 98 ? 0.208 5.298 -4.241 1.00 98.25 98 PRO A CA 1
ATOM 775 C C . PRO A 1 98 ? 1.250 5.053 -5.328 1.00 98.25 98 PRO A C 1
ATOM 777 O O . PRO A 1 98 ? 1.309 3.967 -5.896 1.00 98.25 98 PRO A O 1
ATOM 780 N N . THR A 1 99 ? 2.132 6.018 -5.584 1.00 97.88 99 THR A N 1
ATOM 781 C CA . THR A 1 99 ? 3.158 5.929 -6.630 1.00 97.88 99 THR A CA 1
ATOM 782 C C . THR A 1 99 ? 4.492 5.384 -6.124 1.00 97.88 99 THR A C 1
ATOM 784 O O . THR A 1 99 ? 5.466 5.413 -6.870 1.00 97.88 99 THR A O 1
ATOM 787 N N . LYS A 1 100 ? 4.581 4.884 -4.880 1.00 98.06 100 LYS A N 1
ATOM 788 C CA . LYS A 1 100 ? 5.847 4.473 -4.241 1.00 98.06 100 LYS A CA 1
ATOM 789 C C . LYS A 1 100 ? 6.737 3.606 -5.136 1.00 98.06 100 LYS A C 1
ATOM 791 O O . LYS A 1 100 ? 7.940 3.832 -5.204 1.00 98.06 100 LYS A O 1
ATOM 796 N N . PHE A 1 101 ? 6.148 2.613 -5.796 1.00 97.69 101 PHE A N 1
ATOM 797 C CA . PHE A 1 101 ? 6.890 1.619 -6.572 1.00 97.69 101 PHE A CA 1
ATOM 798 C C . PHE A 1 101 ? 6.946 1.921 -8.076 1.00 97.69 101 PHE A C 1
ATOM 800 O O . PHE A 1 101 ? 7.713 1.275 -8.787 1.00 97.69 101 PHE A O 1
ATOM 807 N N . GLU A 1 102 ? 6.167 2.889 -8.569 1.00 96.38 102 GLU A N 1
ATOM 808 C CA . GLU A 1 102 ? 6.064 3.201 -10.003 1.00 96.38 102 GLU A CA 1
ATOM 809 C C . GLU A 1 102 ? 7.403 3.587 -10.641 1.00 96.38 102 GLU A C 1
ATOM 811 O O . GLU A 1 102 ? 7.752 2.977 -11.654 1.00 96.38 102 GLU A O 1
ATOM 816 N N . PRO A 1 103 ? 8.217 4.483 -10.045 1.00 96.69 103 PRO A N 1
ATOM 817 C CA . PRO A 1 103 ? 9.517 4.824 -10.618 1.00 96.69 103 PRO A CA 1
ATOM 818 C C . PRO A 1 103 ? 10.434 3.606 -10.789 1.00 96.69 103 PRO A C 1
ATOM 820 O O . PRO A 1 103 ? 11.123 3.472 -11.800 1.00 96.69 103 PRO A O 1
ATOM 823 N N . LEU A 1 104 ? 10.420 2.687 -9.816 1.00 96.88 104 LEU A N 1
ATOM 824 C CA . LEU A 1 104 ? 11.249 1.487 -9.858 1.00 96.88 104 LEU A CA 1
ATOM 825 C C . LEU A 1 104 ? 10.775 0.516 -10.944 1.00 96.88 104 LEU A C 1
ATOM 827 O O . LEU A 1 104 ? 11.600 0.016 -11.707 1.00 96.88 104 LEU A O 1
ATOM 831 N N . MET A 1 105 ? 9.465 0.277 -11.049 1.00 95.38 105 MET A N 1
ATOM 832 C CA . MET A 1 105 ? 8.898 -0.573 -12.102 1.00 95.38 105 MET A CA 1
ATOM 833 C C . MET A 1 105 ? 9.215 -0.024 -13.502 1.00 95.38 105 MET A C 1
ATOM 835 O O . MET A 1 105 ? 9.733 -0.759 -14.340 1.00 95.38 105 MET A O 1
ATOM 839 N N . GLN A 1 106 ? 9.011 1.279 -13.719 1.00 95.19 106 GLN A N 1
ATOM 840 C CA . GLN A 1 106 ? 9.260 1.942 -15.007 1.00 95.19 106 GLN A CA 1
ATOM 841 C C . GLN A 1 106 ? 10.738 1.909 -15.417 1.00 95.19 106 GLN A C 1
ATOM 843 O O . GLN A 1 106 ? 11.056 1.759 -16.600 1.00 95.19 106 GLN A O 1
ATOM 848 N N . SER A 1 107 ? 11.660 2.006 -14.450 1.00 96.00 107 SER A N 1
ATOM 849 C CA . SER A 1 107 ? 13.097 1.912 -14.738 1.00 96.00 107 SER A CA 1
ATOM 850 C C . SER A 1 107 ? 13.485 0.567 -15.361 1.00 96.00 107 SER A C 1
ATOM 852 O O . SER A 1 107 ? 14.269 0.537 -16.308 1.00 96.00 107 SER A O 1
ATOM 854 N N . TYR A 1 108 ? 12.889 -0.538 -14.901 1.00 94.44 108 TYR A N 1
ATOM 855 C CA . TYR A 1 108 ? 13.164 -1.866 -15.448 1.00 94.44 108 TYR A CA 1
ATOM 856 C C . TYR A 1 108 ? 12.484 -2.113 -16.790 1.00 94.44 108 TYR A C 1
ATOM 858 O O . TYR A 1 108 ? 13.043 -2.807 -17.635 1.00 94.44 108 TYR A O 1
ATOM 866 N N . GLU A 1 109 ? 11.304 -1.539 -17.002 1.00 89.25 109 GLU A N 1
ATOM 867 C CA . GLU A 1 109 ? 10.609 -1.594 -18.292 1.00 89.25 109 GLU A CA 1
ATOM 868 C C . GLU A 1 109 ? 11.409 -0.869 -19.375 1.00 89.25 109 GLU A C 1
ATOM 870 O O . GLU A 1 109 ? 11.617 -1.409 -20.460 1.00 89.25 109 GLU A O 1
ATOM 875 N N . THR A 1 110 ? 11.941 0.310 -19.047 1.00 87.06 110 THR A N 1
ATOM 876 C CA . THR A 1 110 ? 12.773 1.098 -19.965 1.00 87.06 110 THR A CA 1
ATOM 877 C C . THR A 1 110 ? 14.069 0.360 -20.312 1.00 87.06 110 THR A C 1
ATOM 879 O O . THR A 1 110 ? 14.405 0.228 -21.486 1.00 87.06 110 THR A O 1
ATOM 882 N N . GLN A 1 111 ? 14.761 -0.195 -19.309 1.00 83.19 111 GLN A N 1
ATOM 883 C CA . GLN A 1 111 ? 15.978 -0.991 -19.520 1.00 83.19 111 GLN A CA 1
ATOM 884 C C . GLN A 1 111 ? 15.725 -2.221 -20.403 1.00 83.19 111 GLN A C 1
ATOM 886 O O . GLN A 1 111 ? 16.519 -2.518 -21.290 1.00 83.19 111 GLN A O 1
ATOM 891 N N . HIS A 1 112 ? 14.605 -2.917 -20.200 1.00 80.12 112 HIS A N 1
ATOM 892 C CA . HIS A 1 112 ? 14.252 -4.087 -21.002 1.00 80.12 112 HIS A CA 1
ATOM 893 C C . HIS A 1 112 ? 13.980 -3.725 -22.466 1.00 80.12 112 HIS A C 1
ATOM 895 O O . HIS A 1 112 ? 14.469 -4.397 -23.369 1.00 80.12 112 HIS A O 1
ATOM 901 N N . MET A 1 113 ? 13.261 -2.626 -22.716 1.00 72.81 113 MET A N 1
ATOM 902 C CA . MET A 1 113 ? 13.044 -2.126 -24.077 1.00 72.81 113 MET A CA 1
ATOM 903 C C . MET A 1 113 ? 14.359 -1.733 -24.764 1.00 72.81 113 MET A C 1
ATOM 905 O O . MET A 1 113 ? 14.545 -2.002 -25.953 1.00 72.81 113 MET A O 1
ATOM 909 N N . GLU A 1 114 ? 15.289 -1.117 -24.028 1.00 70.50 114 GLU A N 1
ATOM 910 C CA . GLU A 1 114 ? 16.622 -0.806 -24.545 1.00 70.50 114 GLU A CA 1
ATOM 911 C C . GLU A 1 114 ? 17.420 -2.072 -24.875 1.00 70.50 114 GLU A C 1
ATOM 913 O O . GLU A 1 114 ? 18.111 -2.097 -25.894 1.00 70.50 114 GLU A O 1
ATOM 918 N N . GLU A 1 115 ? 17.337 -3.129 -24.066 1.00 72.31 115 GLU A N 1
ATOM 919 C CA . GLU A 1 115 ? 18.001 -4.414 -24.325 1.00 72.31 115 GLU A CA 1
ATOM 920 C C . GLU A 1 115 ? 17.418 -5.148 -25.546 1.00 72.31 115 GLU A C 1
ATOM 922 O O . GLU A 1 115 ? 18.181 -5.713 -26.332 1.00 72.31 115 GLU A O 1
ATOM 927 N N . GLU A 1 116 ? 16.101 -5.084 -25.760 1.00 72.75 116 GLU A N 1
ATOM 928 C CA . GLU A 1 116 ? 15.420 -5.762 -26.873 1.00 72.75 116 GLU A CA 1
ATOM 929 C C . GLU A 1 116 ? 15.629 -5.102 -28.245 1.00 72.75 116 GLU A C 1
ATOM 931 O O . GLU A 1 116 ? 15.449 -5.761 -29.273 1.00 72.75 116 GLU A O 1
ATOM 936 N N . LEU A 1 117 ? 16.032 -3.827 -28.303 1.00 72.00 117 LEU A N 1
ATOM 937 C CA . LEU A 1 117 ? 16.279 -3.134 -29.571 1.00 72.00 117 LEU A CA 1
ATOM 938 C C . LEU A 1 117 ? 17.432 -3.799 -30.358 1.00 72.00 117 LEU A C 1
ATOM 940 O O . LEU A 1 117 ? 18.585 -3.769 -29.907 1.00 72.00 117 LEU A O 1
ATOM 944 N N . PRO A 1 118 ? 17.169 -4.333 -31.571 1.00 75.56 118 PRO A N 1
ATOM 945 C CA . PRO A 1 118 ? 18.185 -4.939 -32.421 1.00 75.56 118 PRO A CA 1
ATOM 946 C C . PRO A 1 118 ? 19.382 -4.013 -32.656 1.00 75.56 118 PRO A C 1
ATOM 948 O O . PRO A 1 118 ? 19.218 -2.838 -32.989 1.00 75.56 118 PRO A O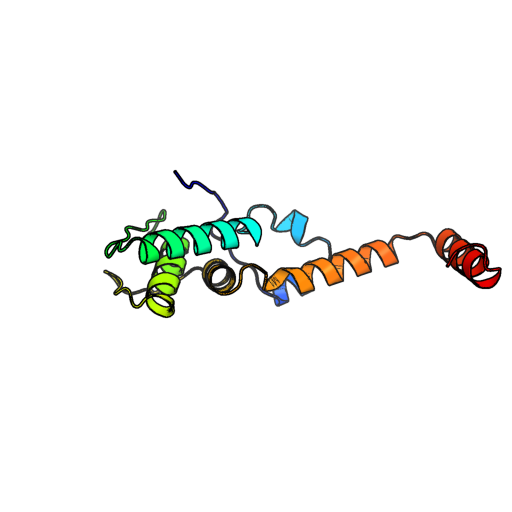 1
ATOM 951 N N . LEU A 1 119 ? 20.597 -4.564 -32.575 1.00 73.25 119 LEU A N 1
ATOM 952 C CA . LEU A 1 119 ? 21.846 -3.799 -32.693 1.00 73.25 119 LEU A CA 1
ATOM 953 C C . LEU A 1 119 ? 21.908 -2.948 -33.974 1.00 73.25 119 LEU A C 1
ATOM 955 O O . LEU A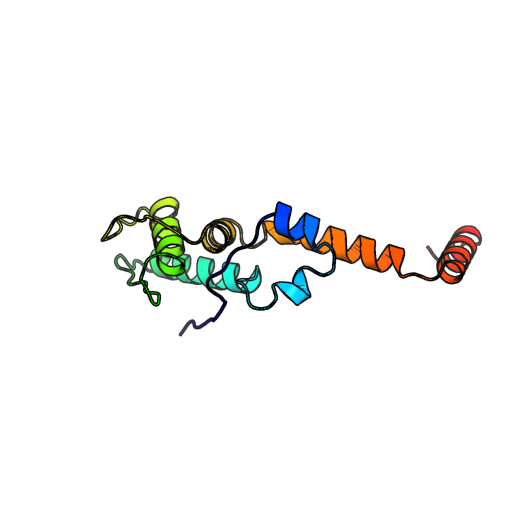 1 119 ? 22.379 -1.816 -33.950 1.00 73.25 119 LEU A O 1
ATOM 959 N N . HIS A 1 120 ? 21.385 -3.475 -35.085 1.00 75.00 120 HIS A N 1
ATOM 960 C CA . HIS A 1 120 ? 21.336 -2.749 -36.351 1.00 75.00 120 HIS A CA 1
ATOM 961 C C . HIS A 1 120 ? 20.455 -1.496 -36.265 1.00 75.00 120 HIS A C 1
ATOM 963 O O . HIS A 1 120 ? 20.862 -0.460 -36.771 1.00 75.00 120 HIS A O 1
ATOM 969 N N . LEU A 1 121 ? 19.302 -1.546 -35.588 1.00 77.44 121 LEU A N 1
ATOM 970 C CA . LEU A 1 121 ? 18.431 -0.379 -35.412 1.00 77.44 121 LEU A CA 1
ATOM 971 C C . LEU A 1 121 ? 19.095 0.689 -34.541 1.00 77.44 121 LEU A C 1
ATOM 973 O O . LEU A 1 121 ? 19.022 1.865 -34.881 1.00 77.44 121 LEU A O 1
ATOM 977 N N . LYS A 1 122 ? 19.837 0.287 -33.499 1.00 74.62 122 LYS A N 1
ATOM 978 C CA . LYS A 1 122 ? 20.654 1.216 -32.698 1.00 74.62 122 LYS A CA 1
ATOM 979 C C . LYS A 1 122 ? 21.739 1.897 -33.538 1.00 74.62 122 LYS A C 1
ATOM 981 O O . LYS A 1 122 ? 21.952 3.098 -33.409 1.00 74.62 122 LYS A O 1
ATOM 986 N N . ILE A 1 123 ? 22.409 1.144 -34.415 1.00 79.19 123 ILE A N 1
ATOM 987 C CA . ILE A 1 123 ? 23.434 1.678 -35.327 1.00 79.19 123 ILE A CA 1
ATOM 988 C C . ILE A 1 123 ? 22.814 2.645 -36.343 1.00 79.19 123 ILE A C 1
ATOM 990 O O . ILE A 1 123 ? 23.373 3.715 -36.578 1.00 79.19 123 ILE A O 1
ATOM 994 N N . TRP A 1 124 ? 21.661 2.296 -36.924 1.00 79.50 124 TRP A N 1
ATOM 995 C CA . TRP A 1 124 ? 20.937 3.167 -37.853 1.00 79.50 124 TRP A CA 1
ATOM 996 C C . TRP A 1 124 ? 20.488 4.467 -37.184 1.00 79.50 124 TRP A C 1
ATOM 998 O O . TRP A 1 124 ? 20.667 5.527 -37.777 1.00 79.50 124 TRP A O 1
ATOM 1008 N N . ASP A 1 125 ? 19.985 4.414 -35.949 1.00 76.94 125 ASP A N 1
ATOM 1009 C CA . ASP A 1 125 ? 19.620 5.618 -35.196 1.00 76.94 125 ASP A CA 1
ATOM 1010 C C . ASP A 1 125 ? 20.830 6.506 -34.896 1.00 76.94 125 ASP A C 1
ATOM 1012 O O . ASP A 1 125 ? 20.774 7.714 -35.129 1.00 76.94 125 ASP A O 1
ATOM 1016 N N . PHE A 1 126 ? 21.955 5.923 -34.472 1.00 77.44 126 PHE A N 1
ATOM 1017 C CA . PHE A 1 126 ? 23.199 6.674 -34.277 1.00 77.44 126 PHE A CA 1
ATOM 1018 C C . PHE A 1 126 ? 23.684 7.345 -35.562 1.00 77.44 126 PHE A C 1
ATOM 1020 O O . PHE A 1 126 ? 24.096 8.504 -35.534 1.00 77.44 126 PHE A O 1
ATOM 1027 N N . LEU A 1 127 ? 23.616 6.635 -36.691 1.00 79.81 127 LEU A N 1
ATOM 1028 C CA . LEU A 1 127 ? 23.936 7.196 -37.999 1.00 79.81 127 LEU A CA 1
ATOM 1029 C C . LEU A 1 127 ? 23.010 8.369 -38.320 1.00 79.81 127 LEU A C 1
ATOM 1031 O O . LEU A 1 127 ? 23.499 9.450 -38.618 1.00 79.81 127 LEU A O 1
ATOM 1035 N N . LEU A 1 128 ? 21.693 8.195 -38.201 1.00 80.94 128 LEU A N 1
ATOM 1036 C CA . LEU A 1 128 ? 20.706 9.232 -38.515 1.00 80.94 128 LEU A CA 1
ATOM 1037 C C . LEU A 1 128 ? 20.856 10.492 -37.648 1.00 80.94 128 LEU A C 1
ATOM 1039 O O . LEU A 1 128 ? 20.702 11.598 -38.170 1.00 80.94 128 LEU A O 1
ATOM 1043 N N . VAL A 1 129 ? 21.202 10.340 -36.367 1.00 81.94 129 VAL A N 1
ATOM 1044 C CA . VAL A 1 129 ? 21.538 11.464 -35.478 1.00 81.94 129 VAL A CA 1
ATOM 1045 C C . VAL A 1 129 ? 22.849 12.129 -35.909 1.00 81.94 129 VAL A C 1
ATOM 1047 O O . VAL A 1 129 ? 22.907 13.352 -36.031 1.00 81.94 129 VAL A O 1
ATOM 1050 N N . ALA A 1 130 ? 23.890 11.349 -36.219 1.00 77.56 130 ALA A N 1
ATOM 1051 C CA . ALA A 1 130 ? 25.186 11.877 -36.647 1.00 77.56 130 ALA A CA 1
ATOM 1052 C C . ALA A 1 130 ? 25.123 12.646 -37.980 1.00 77.56 130 ALA A C 1
ATOM 1054 O O . ALA A 1 130 ? 25.863 13.613 -38.154 1.00 77.56 130 ALA A O 1
ATOM 1055 N N . VAL A 1 131 ? 24.231 12.259 -38.906 1.00 86.62 131 VAL A N 1
ATOM 1056 C CA . VAL A 1 131 ? 24.008 12.990 -40.172 1.00 86.62 131 VAL A CA 1
ATOM 1057 C C . VAL A 1 131 ? 22.928 14.081 -40.069 1.00 86.62 131 VAL A C 1
ATOM 1059 O O . VAL A 1 131 ? 22.604 14.714 -41.072 1.00 86.62 131 VAL A O 1
ATOM 1062 N N . GLY A 1 132 ? 22.364 14.328 -38.879 1.00 73.19 132 GLY A N 1
ATOM 1063 C CA . GLY A 1 132 ? 21.395 15.405 -38.632 1.00 73.19 132 GLY A CA 1
ATOM 1064 C C . GLY A 1 132 ? 19.997 15.177 -39.221 1.00 73.19 132 GLY A C 1
ATOM 1065 O O . GLY A 1 132 ? 19.213 16.120 -39.322 1.00 73.19 132 GLY A O 1
ATOM 1066 N N . LEU A 1 133 ? 19.677 13.940 -39.610 1.00 72.50 133 LEU A N 1
ATOM 1067 C CA . LEU A 1 133 ? 18.376 13.545 -40.168 1.00 72.50 133 LEU A CA 1
ATOM 1068 C C . LEU A 1 133 ? 17.330 13.251 -39.084 1.00 72.50 133 LEU A C 1
ATOM 1070 O O . LEU A 1 133 ? 16.134 13.209 -39.371 1.00 72.50 133 LEU A O 1
ATOM 1074 N N . ARG A 1 134 ? 17.773 13.063 -37.839 1.00 57.41 134 ARG A N 1
ATOM 1075 C CA . ARG A 1 134 ? 16.936 12.879 -36.652 1.00 57.41 134 ARG A CA 1
ATOM 1076 C C . ARG A 1 134 ? 17.550 13.702 -35.510 1.00 57.41 134 ARG A C 1
ATOM 1078 O O . ARG A 1 134 ? 18.772 13.722 -35.387 1.00 57.41 134 ARG A O 1
ATOM 1085 N N . ARG A 1 135 ? 16.730 14.437 -34.751 1.00 57.72 135 ARG A N 1
ATOM 1086 C CA . ARG A 1 135 ? 17.159 15.226 -33.580 1.00 57.72 135 ARG A CA 1
ATOM 1087 C C . ARG A 1 135 ? 16.899 14.461 -32.298 1.00 57.72 135 ARG A C 1
ATOM 1089 O O . ARG A 1 135 ? 15.806 13.857 -32.224 1.00 57.72 135 ARG A O 1
#

Secondary structure (DSSP, 8-state):
-------S----HHHHHHHGGGHHHHHTTS--HHHHHHHHHHHHHHHHTT--------SSSSSHHHHHHHHHHHHH-PPPSS---S--HHHHHHHH-TTTTHHHHHHHHHHHHHHHS-HHHHHHHHHHHHTTS--

Organism: Vibrio cholerae (NCBI:txid666)

InterPro domains:
  IPR016130 Protein-tyrosine phosphatase, active site [PS00383] (56-66)
  IPR029021 Protein-tyrosine phosphatase-like [G3DSA:3.90.190.10] (7-118)
  IPR029021 Protein-tyrosine phosphatase-like [SSF52799] (34-84)

Radius of gyration: 20.78 Å; chains: 1; bounding box: 46×28×58 Å

Sequence (135 aa):
MYRDSFYDGGYSENTIHTMKAAFRMNYASYIDSSQAEKLSTFLDGLVGSGIDQIFVHCYYGESRSGAVALYLQNKHGFTPNKPITKPNRTVYELLCNPTKFEPLMQSYETQHMEEELPLHLKIWDFLLVAVGLRR

pLDDT: mean 91.3, std 9.25, range [57.41, 98.5]